Protein AF-X1I3Z6-F1 (afdb_monomer)

pLDDT: mean 86.46, std 12.8, range [43.66, 98.62]

Organism: NCBI:txid412755

Mean predicted aligned error: 9.14 Å

Structure (mmCIF, N/CA/C/O backbone):
data_AF-X1I3Z6-F1
#
_entry.id   AF-X1I3Z6-F1
#
loop_
_atom_site.group_PDB
_atom_site.id
_atom_site.type_symbol
_atom_site.label_atom_id
_atom_site.label_alt_id
_atom_site.label_comp_id
_atom_site.label_asym_id
_atom_site.label_entity_id
_atom_site.label_seq_id
_atom_site.pdbx_PDB_ins_code
_atom_site.Cartn_x
_atom_site.Cartn_y
_atom_site.Cartn_z
_atom_site.occupancy
_atom_site.B_iso_or_equiv
_atom_site.auth_seq_id
_atom_site.auth_comp_id
_atom_site.auth_asym_id
_atom_site.auth_atom_id
_atom_site.pdbx_PDB_model_num
ATOM 1 N N . MET A 1 1 ? -23.771 -27.844 51.822 1.00 45.09 1 MET A N 1
ATOM 2 C CA . MET A 1 1 ? -24.047 -27.614 50.391 1.00 45.09 1 MET A CA 1
ATOM 3 C C . MET A 1 1 ? -22.842 -26.853 49.859 1.00 45.09 1 MET A C 1
ATOM 5 O O . MET A 1 1 ? -22.737 -25.659 50.086 1.00 45.09 1 MET A O 1
ATOM 9 N N . ILE A 1 2 ? -21.840 -27.593 49.384 1.00 43.66 2 ILE A N 1
ATOM 10 C CA . ILE A 1 2 ? -20.535 -27.070 48.964 1.00 43.66 2 ILE A CA 1
ATOM 11 C C . ILE A 1 2 ? -20.674 -26.782 47.473 1.00 43.66 2 ILE A C 1
ATOM 13 O O . ILE A 1 2 ? -20.935 -27.703 46.706 1.00 43.66 2 ILE A O 1
ATOM 17 N N . THR A 1 3 ? -20.608 -25.512 47.087 1.00 51.00 3 THR A N 1
ATOM 18 C CA . THR A 1 3 ? -20.595 -25.116 45.680 1.00 51.00 3 THR A CA 1
ATOM 19 C C . THR A 1 3 ? -19.243 -25.476 45.088 1.00 51.00 3 THR A C 1
ATOM 21 O O . THR A 1 3 ? -18.208 -24.980 45.536 1.00 51.00 3 THR A O 1
ATOM 24 N N . ASP A 1 4 ? -19.314 -26.380 44.122 1.00 48.78 4 ASP A N 1
ATOM 25 C CA . ASP A 1 4 ? -18.257 -26.852 43.247 1.00 48.78 4 ASP A CA 1
ATOM 26 C C . ASP A 1 4 ? -17.497 -25.671 42.626 1.00 48.78 4 ASP A C 1
ATOM 28 O O . ASP A 1 4 ? -18.073 -24.808 41.960 1.00 48.78 4 ASP A O 1
ATOM 32 N N . ARG A 1 5 ? -16.202 -25.594 42.929 1.00 57.84 5 ARG A N 1
ATOM 33 C CA . ARG A 1 5 ? -15.270 -24.632 42.350 1.00 57.84 5 ARG A CA 1
ATOM 34 C C . ARG A 1 5 ? -14.769 -25.292 41.073 1.00 57.84 5 ARG A C 1
ATOM 36 O O . ARG A 1 5 ? -13.841 -26.089 41.138 1.00 57.84 5 ARG A O 1
ATOM 43 N N . GLN A 1 6 ? -15.417 -25.005 39.947 1.00 58.75 6 GLN A N 1
ATOM 44 C CA . GLN A 1 6 ? -14.894 -25.392 38.640 1.00 58.75 6 GLN A CA 1
ATOM 45 C C . GLN A 1 6 ? -13.542 -24.695 38.439 1.00 58.75 6 GLN A C 1
ATOM 47 O O . GLN A 1 6 ? -13.480 -23.508 38.122 1.00 58.75 6 GLN A O 1
ATOM 52 N N . ASP A 1 7 ? -12.467 -25.441 38.690 1.00 48.19 7 ASP A N 1
ATOM 53 C CA . ASP A 1 7 ? -11.139 -25.164 38.160 1.00 48.19 7 ASP A CA 1
ATOM 54 C C . ASP A 1 7 ? -11.224 -25.347 36.642 1.00 48.19 7 ASP A C 1
ATOM 56 O O . ASP A 1 7 ? -11.193 -26.463 36.117 1.00 48.19 7 ASP A O 1
ATOM 60 N N . ASP A 1 8 ? -11.398 -24.225 35.948 1.00 57.59 8 ASP A N 1
ATOM 61 C CA . ASP A 1 8 ? -11.311 -24.111 34.496 1.00 57.59 8 ASP A CA 1
ATOM 62 C C . ASP A 1 8 ? -9.859 -24.384 34.075 1.00 57.59 8 ASP A C 1
ATOM 64 O O . ASP A 1 8 ? -9.015 -23.491 33.959 1.00 57.59 8 ASP A O 1
ATOM 68 N N . THR A 1 9 ? -9.539 -25.670 33.951 1.00 58.12 9 THR A N 1
ATOM 69 C CA . THR A 1 9 ? -8.241 -26.153 33.489 1.00 58.12 9 THR A CA 1
ATOM 70 C C . THR A 1 9 ? -8.202 -25.948 31.978 1.00 58.12 9 THR A C 1
ATOM 72 O O . THR A 1 9 ? -8.521 -26.861 31.223 1.00 58.12 9 THR A O 1
ATOM 75 N N . ARG A 1 10 ? -7.855 -24.734 31.524 1.00 57.53 10 ARG A N 1
ATOM 76 C CA . ARG A 1 10 ? -7.538 -24.493 30.107 1.00 57.53 10 ARG A CA 1
ATOM 77 C C . ARG A 1 10 ? -6.460 -25.487 29.677 1.00 57.53 10 ARG A C 1
ATOM 79 O O . ARG A 1 10 ? -5.358 -25.473 30.231 1.00 57.53 10 ARG A O 1
ATOM 86 N N . GLU A 1 11 ? -6.773 -26.341 28.706 1.00 61.12 11 GLU A N 1
ATOM 87 C CA . GLU A 1 11 ? -5.791 -27.264 28.151 1.00 61.12 11 GLU A CA 1
ATOM 88 C C . GLU A 1 11 ? -4.669 -26.469 27.456 1.00 61.12 11 GLU A C 1
ATOM 90 O O . GLU A 1 11 ? -4.942 -25.584 26.637 1.00 61.12 11 GLU A O 1
ATOM 95 N N . PRO A 1 12 ? -3.391 -26.735 27.777 1.00 54.28 12 PRO A N 1
ATOM 96 C CA . PRO A 1 12 ? -2.269 -26.033 27.172 1.00 54.28 12 PRO A CA 1
ATOM 97 C C . PRO A 1 12 ? -2.116 -26.472 25.710 1.00 54.28 12 PRO A C 1
ATOM 99 O O . PRO A 1 12 ? -1.460 -27.468 25.416 1.00 54.28 12 PRO A O 1
ATOM 102 N N . GLY A 1 13 ? -2.731 -25.729 24.788 1.00 66.19 13 GLY A N 1
ATOM 103 C CA . GLY A 1 13 ? -2.599 -25.972 23.349 1.00 66.19 13 GLY A CA 1
ATOM 104 C C . GLY A 1 13 ? -3.769 -25.520 22.478 1.00 66.19 13 GLY A C 1
ATOM 105 O O . GLY A 1 13 ? -3.636 -25.569 21.256 1.00 66.19 13 GLY A O 1
ATOM 106 N N . GLU A 1 14 ? -4.889 -25.078 23.055 1.00 59.09 14 GLU A N 1
ATOM 107 C CA . GLU A 1 14 ? -5.991 -24.552 22.250 1.00 59.09 14 GLU A CA 1
ATOM 108 C C . GLU A 1 14 ? -5.586 -23.184 21.665 1.00 59.09 14 GLU A C 1
ATOM 110 O O . GLU A 1 14 ? -5.221 -22.282 22.428 1.00 59.09 14 GLU A O 1
ATOM 115 N N . PRO A 1 15 ? -5.552 -23.023 20.327 1.00 67.25 15 PRO A N 1
ATOM 116 C CA . PRO A 1 15 ? -5.203 -21.747 19.723 1.00 67.25 15 PRO A CA 1
ATOM 117 C C . PRO A 1 15 ? -6.199 -20.691 20.198 1.00 67.25 15 PRO A C 1
ATOM 119 O O . PRO A 1 15 ? -7.409 -20.884 20.084 1.00 67.25 15 PRO A O 1
ATOM 122 N N . ASP A 1 16 ? -5.670 -19.591 20.737 1.00 70.88 16 ASP A N 1
ATOM 123 C CA . ASP A 1 16 ? -6.476 -18.486 21.245 1.00 70.88 16 ASP A CA 1
ATOM 124 C C . ASP A 1 16 ? -7.430 -18.029 20.135 1.00 70.88 16 ASP A C 1
ATOM 126 O O . ASP A 1 16 ? -7.005 -17.749 19.005 1.00 70.88 16 ASP A O 1
ATOM 130 N N . ALA A 1 17 ? -8.733 -18.055 20.418 1.00 70.50 17 ALA A N 1
ATOM 131 C CA . ALA A 1 17 ? -9.736 -17.725 19.420 1.00 70.50 17 ALA A CA 1
ATOM 132 C C . ALA A 1 17 ? -9.474 -16.295 18.916 1.00 70.50 17 ALA A C 1
ATOM 134 O O . ALA A 1 17 ? -9.218 -15.403 19.730 1.00 70.50 17 ALA A O 1
ATOM 135 N N . PRO A 1 18 ? -9.519 -16.046 17.593 1.00 74.12 18 PRO A N 1
ATOM 136 C CA . PRO A 1 18 ? -9.231 -14.723 17.063 1.00 74.12 18 PRO A CA 1
ATOM 137 C C . PRO A 1 18 ? -10.169 -13.699 17.705 1.00 74.12 18 PRO A C 1
ATOM 139 O O . PRO A 1 18 ? -11.386 -13.901 17.743 1.00 74.12 18 PRO A O 1
ATOM 142 N N . ALA A 1 19 ? -9.587 -12.614 18.223 1.00 79.94 19 ALA A N 1
ATOM 143 C CA . ALA A 1 19 ? -10.342 -11.558 18.878 1.00 79.94 19 ALA A CA 1
ATOM 144 C C . ALA A 1 19 ? -11.462 -11.041 17.951 1.00 79.94 19 ALA A C 1
ATOM 146 O O . ALA A 1 19 ? -11.255 -10.918 16.738 1.00 79.94 19 ALA A O 1
ATOM 147 N N . PRO A 1 20 ? -12.656 -10.749 18.493 1.00 86.38 20 PRO A N 1
ATOM 148 C CA . PRO A 1 20 ? -13.769 -10.272 17.687 1.00 86.38 20 PRO A CA 1
ATOM 149 C C . PRO A 1 20 ? -13.438 -8.917 17.055 1.00 86.38 20 PRO A C 1
ATOM 151 O O . PRO A 1 20 ? -12.997 -7.998 17.742 1.00 86.38 20 PRO A O 1
ATOM 154 N N . ILE A 1 21 ? -13.698 -8.791 15.750 1.00 90.69 21 ILE A N 1
ATOM 155 C CA . ILE A 1 21 ? -13.543 -7.532 15.011 1.00 90.69 21 ILE A CA 1
ATOM 156 C C . ILE A 1 21 ? -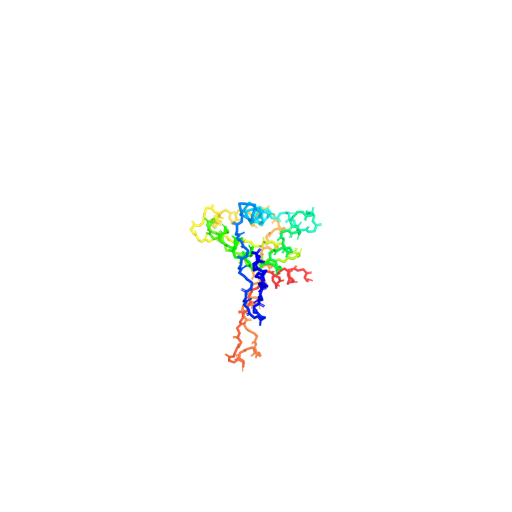14.579 -6.532 15.526 1.00 90.69 21 ILE A C 1
ATOM 158 O O . ILE A 1 21 ? -15.781 -6.817 15.513 1.00 90.69 21 ILE A O 1
ATOM 162 N N . VAL A 1 22 ? -14.128 -5.348 15.939 1.00 93.81 22 VAL A N 1
ATOM 163 C CA . VAL A 1 22 ? -15.007 -4.259 16.378 1.00 93.81 22 VAL A CA 1
ATOM 164 C C . VAL A 1 22 ? -15.099 -3.157 15.316 1.00 93.81 22 VAL A C 1
ATOM 166 O O . VAL A 1 22 ? -14.201 -3.012 14.487 1.00 93.81 22 VAL A O 1
ATOM 169 N N . PRO A 1 23 ? -16.152 -2.316 15.325 1.00 95.62 23 PRO A N 1
ATOM 170 C CA . PRO A 1 23 ? -16.288 -1.225 14.353 1.00 95.62 23 PRO A CA 1
ATOM 171 C C . PRO A 1 23 ? -15.089 -0.265 14.302 1.00 95.62 23 PRO A C 1
ATOM 173 O O . PRO A 1 23 ? -14.803 0.301 13.249 1.00 95.62 23 PRO A O 1
ATOM 176 N N . GLY A 1 24 ? -14.373 -0.103 15.421 1.00 96.75 24 GLY A N 1
ATOM 177 C CA . GLY A 1 24 ? -13.142 0.689 15.483 1.00 96.75 24 GLY A CA 1
ATOM 178 C C . GLY A 1 24 ? -12.037 0.151 14.571 1.00 96.75 24 GLY A C 1
ATOM 179 O O . GLY A 1 24 ? -11.384 0.935 13.892 1.00 96.75 24 GLY A O 1
ATOM 180 N N . ASP A 1 25 ? -11.900 -1.173 14.457 1.00 96.75 25 ASP A N 1
ATOM 181 C CA . ASP A 1 25 ? -10.889 -1.792 13.592 1.00 96.75 25 ASP A CA 1
ATOM 182 C C . ASP A 1 25 ? -11.151 -1.476 12.121 1.00 96.75 25 ASP A C 1
ATOM 184 O O . ASP A 1 25 ? -10.227 -1.195 11.363 1.00 96.75 25 ASP A O 1
ATOM 188 N N . VAL A 1 26 ? -12.427 -1.467 11.724 1.00 97.62 26 VAL A N 1
ATOM 189 C CA . VAL A 1 26 ? -12.839 -1.122 10.358 1.00 97.62 26 VAL A CA 1
ATOM 190 C C . VAL A 1 26 ? -12.548 0.349 10.067 1.00 97.62 26 VAL A C 1
ATOM 192 O O . VAL A 1 26 ? -12.054 0.678 8.990 1.00 97.62 26 VAL A O 1
ATOM 195 N N . ALA A 1 27 ? -12.829 1.238 11.024 1.00 98.38 27 ALA A N 1
ATOM 196 C CA . ALA A 1 27 ? -12.555 2.663 10.879 1.00 98.38 27 ALA A CA 1
ATOM 197 C C . ALA A 1 27 ? -11.049 2.945 10.749 1.00 98.38 27 ALA A C 1
ATOM 199 O O . ALA A 1 27 ? -10.646 3.734 9.893 1.00 98.38 27 ALA A O 1
ATOM 200 N N . ASP A 1 28 ? -10.223 2.275 11.549 1.00 98.62 28 ASP A N 1
ATOM 201 C CA . ASP A 1 28 ? -8.767 2.401 11.504 1.00 98.62 28 ASP A CA 1
ATOM 202 C C . ASP A 1 28 ? -8.181 1.812 10.212 1.00 98.62 28 ASP A C 1
ATOM 204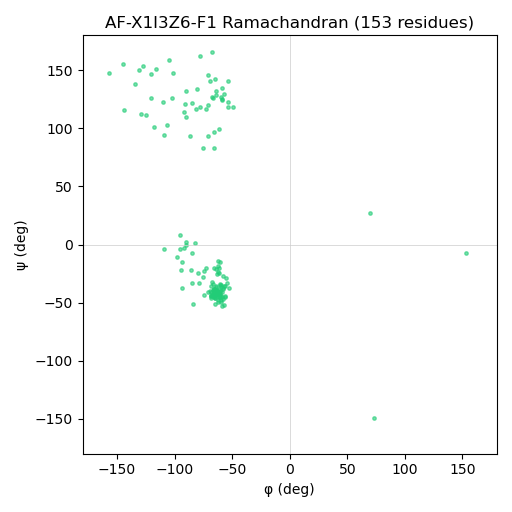 O O . ASP A 1 28 ? -7.319 2.429 9.584 1.00 98.62 28 ASP A O 1
ATOM 208 N N . ALA A 1 29 ? -8.693 0.667 9.752 1.00 98.50 29 ALA A N 1
ATOM 209 C CA . ALA A 1 29 ? -8.315 0.068 8.474 1.00 98.50 29 ALA A CA 1
ATOM 210 C C . ALA A 1 29 ? -8.649 0.999 7.293 1.00 98.50 29 ALA A C 1
ATOM 212 O O . ALA A 1 29 ? -7.807 1.250 6.430 1.00 98.50 29 ALA A O 1
ATOM 213 N N . ALA A 1 30 ? -9.849 1.586 7.285 1.00 98.38 30 ALA A N 1
ATOM 214 C CA . ALA A 1 30 ? -10.238 2.573 6.281 1.00 98.38 30 ALA A CA 1
ATOM 215 C C . ALA A 1 30 ? -9.387 3.848 6.347 1.00 98.38 30 ALA A C 1
ATOM 217 O O . ALA A 1 30 ? -9.049 4.415 5.306 1.00 98.38 30 ALA A O 1
ATOM 218 N N . ARG A 1 31 ? -8.997 4.289 7.550 1.00 98.50 31 ARG A N 1
ATOM 219 C CA . ARG A 1 31 ? -8.110 5.445 7.722 1.00 9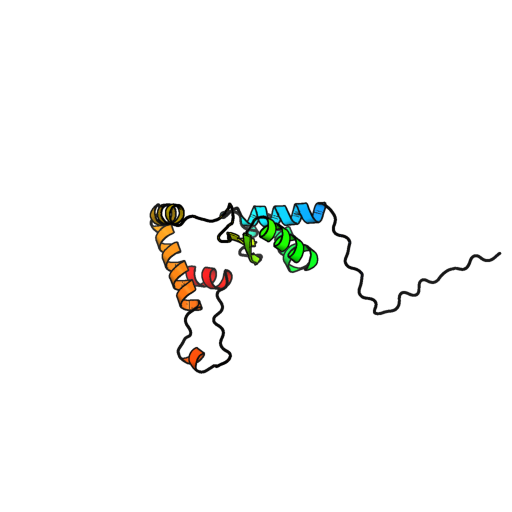8.50 31 ARG A CA 1
ATOM 220 C C . ARG A 1 31 ? -6.714 5.172 7.170 1.00 98.50 31 ARG A C 1
ATOM 222 O O . ARG A 1 31 ? -6.176 6.029 6.475 1.00 98.50 31 ARG A O 1
ATOM 229 N N . LEU A 1 32 ? -6.172 3.974 7.394 1.00 98.62 32 LEU A N 1
ATOM 230 C CA . LEU A 1 32 ? -4.895 3.552 6.816 1.00 98.62 32 LEU A CA 1
ATOM 231 C C . LEU A 1 32 ? -4.923 3.611 5.279 1.00 98.62 32 LEU A C 1
ATOM 233 O O . LEU A 1 32 ? -4.035 4.210 4.671 1.00 98.62 32 LEU A O 1
ATOM 237 N N . VAL A 1 33 ? -5.976 3.076 4.652 1.00 98.19 33 VAL A N 1
ATOM 238 C CA . VAL A 1 33 ? -6.170 3.174 3.193 1.00 98.19 33 VAL A CA 1
ATOM 239 C C . VAL A 1 33 ? -6.296 4.636 2.749 1.00 98.19 33 VAL A C 1
ATOM 241 O O . VAL A 1 33 ? -5.689 5.047 1.759 1.00 98.19 33 VAL A O 1
ATOM 244 N N . GLY A 1 34 ? -7.024 5.456 3.511 1.00 97.62 34 GLY A N 1
ATOM 245 C CA . GLY A 1 34 ? -7.147 6.894 3.273 1.00 97.62 34 GLY A CA 1
ATOM 246 C C . GLY A 1 34 ? -5.814 7.649 3.327 1.00 97.62 34 GLY A C 1
ATOM 247 O O . GLY A 1 34 ? -5.617 8.586 2.552 1.00 97.62 34 GLY A O 1
ATOM 248 N N . PHE A 1 35 ? -4.879 7.242 4.190 1.00 98.12 35 PHE A N 1
ATOM 249 C CA . PHE A 1 35 ? -3.515 7.773 4.192 1.00 98.12 35 PHE A CA 1
ATOM 250 C C . PHE A 1 35 ? -2.724 7.334 2.954 1.00 98.12 35 PHE A C 1
ATOM 252 O O . PHE A 1 35 ? -2.041 8.162 2.352 1.00 98.12 35 PHE A O 1
ATOM 259 N N . GLY A 1 36 ? -2.867 6.078 2.515 1.00 95.69 36 GLY A N 1
ATOM 260 C CA . GLY A 1 36 ? -2.225 5.571 1.292 1.00 95.69 36 GLY A CA 1
ATOM 261 C C . GLY A 1 36 ? -2.658 6.294 0.008 1.00 95.69 36 GLY A C 1
ATOM 262 O O . GLY A 1 36 ? -1.899 6.377 -0.956 1.00 95.69 36 GLY A O 1
ATOM 263 N N . LEU A 1 37 ? -3.849 6.898 0.007 1.00 94.94 37 LEU A N 1
ATOM 264 C CA . LEU A 1 37 ? -4.365 7.714 -1.099 1.00 94.94 37 LEU A CA 1
ATOM 265 C C . LEU A 1 37 ? -3.853 9.166 -1.103 1.00 94.94 37 LEU A C 1
ATOM 267 O O . LEU A 1 37 ? -4.239 9.942 -1.979 1.00 94.94 37 LEU A O 1
ATOM 271 N N . GLN A 1 38 ? -2.997 9.558 -0.153 1.00 93.56 38 GLN A N 1
ATOM 272 C CA . GLN A 1 38 ? -2.432 10.906 -0.044 1.00 93.56 38 GLN A CA 1
ATOM 273 C C . GLN A 1 38 ? -0.936 10.901 -0.407 1.00 93.56 38 GLN A C 1
ATOM 275 O O . GLN A 1 38 ? -0.094 10.730 0.473 1.00 93.56 38 GLN A O 1
ATOM 280 N N . PRO A 1 39 ? -0.545 11.187 -1.668 1.00 83.25 39 PRO A N 1
ATOM 281 C CA . PRO A 1 39 ? 0.820 10.940 -2.156 1.00 83.25 39 PRO A CA 1
ATOM 282 C C . PRO A 1 39 ? 1.938 11.701 -1.428 1.00 83.25 39 PRO A C 1
ATOM 284 O O . PRO A 1 39 ? 3.107 11.350 -1.538 1.00 83.25 39 PRO A O 1
ATOM 287 N N . LYS A 1 40 ? 1.601 12.796 -0.737 1.00 89.25 40 LYS A N 1
ATOM 288 C CA . LYS A 1 40 ? 2.563 13.662 -0.033 1.00 89.25 40 LYS A CA 1
ATOM 289 C C . LYS A 1 40 ? 2.664 13.360 1.463 1.00 89.25 40 LYS A C 1
ATOM 291 O O . LYS A 1 40 ? 3.542 13.920 2.128 1.00 89.25 40 LYS A O 1
ATOM 296 N N . LEU A 1 41 ? 1.760 12.538 1.990 1.00 94.38 41 LEU A N 1
ATOM 297 C CA . LEU A 1 41 ? 1.743 12.153 3.390 1.00 94.38 41 LEU A CA 1
ATOM 298 C C . LEU A 1 41 ? 2.580 10.887 3.566 1.00 94.38 41 LEU A C 1
ATOM 300 O O . LEU A 1 41 ? 2.439 9.927 2.818 1.00 94.38 41 LEU A O 1
ATOM 304 N N . VAL A 1 42 ? 3.465 10.897 4.557 1.00 93.81 42 VAL A N 1
ATOM 305 C CA . VAL A 1 42 ? 4.340 9.763 4.872 1.00 93.81 42 VAL A CA 1
ATOM 306 C C . VAL A 1 42 ? 4.275 9.469 6.368 1.00 93.81 42 VAL A C 1
ATOM 308 O O . VAL A 1 42 ? 4.116 10.420 7.141 1.00 93.81 42 VAL A O 1
ATOM 311 N N . PRO A 1 43 ? 4.468 8.209 6.803 1.00 96.81 43 PRO A N 1
ATOM 312 C CA . PRO A 1 43 ? 4.379 7.846 8.220 1.00 96.81 43 PRO A CA 1
ATOM 313 C C . PRO A 1 43 ? 5.319 8.661 9.116 1.00 96.81 43 PRO A C 1
ATOM 315 O O . PRO A 1 43 ? 4.957 9.059 10.213 1.00 96.81 43 PRO A O 1
ATOM 318 N N . ALA A 1 44 ? 6.513 9.010 8.629 1.00 96.19 44 ALA A N 1
ATOM 319 C CA . ALA A 1 44 ? 7.475 9.814 9.388 1.00 96.19 44 ALA A CA 1
ATOM 320 C C . ALA A 1 44 ? 6.980 11.231 9.757 1.00 96.19 44 ALA A C 1
ATOM 322 O O . ALA A 1 44 ? 7.616 11.907 10.562 1.00 96.19 44 ALA A O 1
ATOM 323 N N . ARG A 1 45 ? 5.891 11.708 9.141 1.00 96.06 45 ARG A N 1
ATOM 324 C CA . ARG A 1 45 ? 5.307 13.038 9.375 1.00 96.06 45 ARG A CA 1
ATOM 325 C C . ARG A 1 45 ? 3.972 12.993 10.115 1.00 96.06 45 ARG A C 1
ATOM 327 O O . ARG A 1 45 ? 3.444 14.058 10.419 1.00 96.06 45 ARG A O 1
ATOM 334 N N . ASP A 1 46 ? 3.441 11.805 10.391 1.00 97.94 46 ASP A N 1
ATOM 335 C CA . ASP A 1 46 ? 2.131 11.627 11.008 1.00 97.94 46 ASP A CA 1
ATOM 336 C C . ASP A 1 46 ? 2.149 10.428 11.963 1.00 97.94 46 ASP A C 1
ATOM 338 O O . ASP A 1 46 ? 2.369 9.284 11.561 1.00 97.94 46 ASP A O 1
ATOM 342 N N . VAL A 1 47 ? 1.949 10.711 13.250 1.00 98.19 47 VAL A N 1
ATOM 343 C CA . VAL A 1 47 ? 2.045 9.708 14.318 1.00 98.19 47 VAL A CA 1
ATOM 344 C C . VAL A 1 47 ? 0.939 8.661 14.195 1.00 98.19 47 VAL A C 1
ATOM 346 O O . VAL A 1 47 ? 1.207 7.480 14.395 1.00 98.19 47 VAL A O 1
ATOM 349 N N . GLU A 1 48 ? -0.282 9.064 13.834 1.00 98.31 48 GLU A N 1
ATOM 350 C CA . GLU A 1 48 ? -1.399 8.130 13.677 1.00 98.31 48 GLU A CA 1
ATOM 351 C C . GLU A 1 48 ? -1.142 7.192 12.496 1.00 98.31 48 GLU A C 1
ATOM 353 O O . GLU A 1 48 ? -1.298 5.977 12.614 1.00 98.31 48 GLU A O 1
ATOM 358 N N . TYR A 1 49 ? -0.657 7.727 11.375 1.00 98.50 49 TYR A N 1
ATOM 359 C CA . TYR A 1 49 ? -0.286 6.908 10.228 1.00 98.50 49 TYR A CA 1
ATOM 360 C C . TYR A 1 49 ? 0.833 5.913 10.575 1.00 98.50 49 TYR A C 1
ATOM 362 O O . TYR A 1 49 ? 0.735 4.729 10.242 1.00 98.50 49 TYR A O 1
ATOM 370 N N . ALA A 1 50 ? 1.879 6.353 11.281 1.00 98.50 50 ALA A N 1
ATOM 371 C CA . ALA A 1 50 ? 2.958 5.469 11.724 1.00 98.50 50 ALA A CA 1
ATOM 372 C C . ALA A 1 50 ? 2.456 4.327 12.623 1.00 98.50 50 ALA A C 1
ATOM 374 O O . ALA A 1 50 ? 2.872 3.178 12.450 1.00 98.50 50 ALA A O 1
ATOM 375 N N . GLU A 1 51 ? 1.531 4.624 13.535 1.00 98.56 51 GLU A N 1
ATOM 376 C CA . GLU A 1 51 ? 0.910 3.636 14.416 1.00 98.56 51 GLU A CA 1
ATOM 377 C C . GLU A 1 51 ? 0.070 2.613 13.642 1.00 98.56 51 GLU A C 1
ATOM 379 O O . GLU A 1 51 ? 0.220 1.408 13.857 1.00 98.56 51 GLU A O 1
ATOM 384 N N . LEU A 1 52 ? -0.742 3.056 12.678 1.00 98.62 52 LEU A N 1
ATOM 385 C CA . LEU A 1 52 ? -1.538 2.155 11.840 1.00 98.62 52 LEU A CA 1
ATOM 386 C C . LEU A 1 52 ? -0.669 1.267 10.940 1.00 98.62 52 LEU A C 1
ATOM 388 O O . LEU A 1 52 ? -0.964 0.084 10.776 1.00 98.62 52 LEU A O 1
ATOM 392 N N . VAL A 1 53 ? 0.432 1.797 10.395 1.00 98.44 53 VAL A N 1
ATOM 393 C CA . VAL A 1 53 ? 1.407 1.008 9.620 1.00 98.44 53 VAL A CA 1
ATOM 394 C C . VAL A 1 53 ? 2.084 -0.045 10.493 1.00 98.44 53 VAL A C 1
ATOM 396 O O . VAL A 1 53 ? 2.267 -1.182 10.054 1.00 98.44 53 VAL A O 1
ATOM 399 N N . ARG A 1 54 ? 2.453 0.304 11.731 1.00 98.38 54 ARG A N 1
ATOM 400 C CA . ARG A 1 54 ? 3.006 -0.662 12.687 1.00 98.38 54 ARG A CA 1
ATOM 401 C C . ARG A 1 54 ? 1.978 -1.745 13.009 1.00 98.38 54 ARG A C 1
ATOM 403 O O . ARG A 1 54 ? 2.283 -2.923 12.860 1.00 98.38 54 ARG A O 1
ATOM 410 N N . ARG A 1 55 ? 0.744 -1.356 13.345 1.00 97.94 55 ARG A N 1
ATOM 411 C CA . ARG A 1 55 ? -0.351 -2.292 13.631 1.00 97.94 55 ARG A CA 1
ATOM 412 C C . ARG A 1 55 ? -0.602 -3.247 12.465 1.00 97.94 55 ARG A C 1
ATOM 414 O O . ARG A 1 55 ? -0.688 -4.442 12.685 1.00 97.94 55 ARG A O 1
ATOM 421 N N . HIS A 1 56 ? -0.642 -2.752 11.229 1.00 98.19 56 HIS A N 1
ATOM 422 C CA . HIS A 1 56 ? -0.779 -3.594 10.035 1.00 98.19 56 HIS A CA 1
ATOM 423 C C . HIS A 1 56 ? 0.318 -4.653 9.913 1.00 98.19 56 HIS A C 1
ATOM 425 O O . HIS A 1 56 ? 0.075 -5.751 9.425 1.00 98.19 56 HIS A O 1
ATOM 431 N N . ARG A 1 57 ? 1.546 -4.338 10.315 1.00 97.12 57 ARG A N 1
ATOM 432 C CA . ARG A 1 57 ? 2.656 -5.292 10.236 1.00 97.12 57 ARG A CA 1
ATOM 433 C C . ARG A 1 57 ? 2.632 -6.320 11.363 1.00 97.12 57 ARG A C 1
ATOM 435 O O . ARG A 1 57 ? 3.042 -7.454 11.134 1.00 97.12 57 ARG A O 1
ATOM 442 N N . ASP A 1 58 ? 2.163 -5.918 12.538 1.00 97.44 58 ASP A N 1
ATOM 443 C CA . ASP A 1 58 ? 2.228 -6.729 13.753 1.00 97.44 58 ASP A CA 1
ATOM 444 C C . ASP A 1 58 ? 0.941 -7.549 13.992 1.00 97.44 58 ASP A C 1
ATOM 446 O O . ASP A 1 58 ? 0.984 -8.574 14.669 1.00 97.44 58 ASP A O 1
ATOM 450 N N . ASP A 1 59 ? -0.193 -7.137 13.413 1.00 96.69 59 ASP A N 1
ATOM 451 C CA . ASP A 1 59 ? -1.509 -7.777 13.537 1.00 96.69 59 ASP A CA 1
ATOM 452 C C . ASP A 1 59 ? -2.024 -8.268 12.163 1.00 96.69 59 ASP A C 1
ATOM 454 O O . ASP A 1 59 ? -2.577 -7.490 11.375 1.00 96.69 59 ASP A O 1
ATOM 458 N N . PRO A 1 60 ? -1.906 -9.581 11.866 1.00 95.06 60 PRO A N 1
ATOM 459 C CA . PRO A 1 60 ? -2.386 -10.156 10.612 1.00 95.06 60 PRO A CA 1
ATOM 460 C C . PRO A 1 60 ? -3.902 -10.051 10.398 1.00 95.06 60 PRO A C 1
ATOM 462 O O . PRO A 1 60 ? -4.354 -10.120 9.254 1.00 95.06 60 PRO A O 1
ATOM 465 N N . ALA A 1 61 ? -4.709 -9.949 11.459 1.00 95.38 61 ALA A N 1
ATOM 466 C CA . ALA A 1 61 ? -6.156 -9.791 11.321 1.00 95.38 61 ALA A CA 1
ATOM 467 C C . ALA A 1 61 ? -6.499 -8.371 10.862 1.00 95.38 61 ALA A C 1
ATOM 469 O O . ALA A 1 61 ? -7.285 -8.208 9.926 1.00 95.38 61 ALA A O 1
ATOM 470 N N . PHE A 1 62 ? -5.847 -7.364 11.447 1.00 97.38 62 PHE A N 1
ATOM 471 C CA . PHE A 1 62 ? -5.956 -5.979 10.996 1.00 97.38 62 PHE A CA 1
ATOM 472 C C . PHE A 1 62 ? -5.420 -5.792 9.567 1.00 97.38 62 PHE A C 1
ATOM 474 O O . PHE A 1 62 ? -6.057 -5.106 8.771 1.00 97.38 62 PHE A O 1
ATOM 481 N N . ALA A 1 63 ? -4.317 -6.459 9.202 1.00 97.75 63 ALA A N 1
ATOM 482 C CA . ALA A 1 63 ? -3.798 -6.451 7.830 1.00 97.75 63 ALA A CA 1
ATOM 483 C C . ALA A 1 63 ? -4.840 -6.944 6.814 1.00 97.75 63 ALA A C 1
ATOM 485 O O . ALA A 1 63 ? -5.185 -6.234 5.873 1.00 97.75 63 ALA A O 1
ATOM 486 N N . ARG A 1 64 ? -5.436 -8.120 7.066 1.00 97.06 64 ARG A N 1
ATOM 487 C CA . ARG A 1 64 ? -6.501 -8.668 6.209 1.00 97.06 64 ARG A CA 1
ATOM 488 C C . ARG A 1 64 ? -7.714 -7.744 6.116 1.00 97.06 64 ARG A C 1
ATOM 490 O O . ARG A 1 64 ? -8.358 -7.692 5.072 1.00 97.06 64 ARG A O 1
ATOM 497 N N . LEU A 1 65 ? -8.043 -7.035 7.195 1.00 97.88 65 LEU A N 1
ATOM 498 C CA . LEU A 1 65 ? -9.137 -6.070 7.197 1.00 97.88 65 LEU A CA 1
ATOM 499 C C . LEU A 1 65 ? -8.816 -4.846 6.326 1.00 97.88 65 LEU A C 1
ATOM 501 O O . LEU A 1 65 ? -9.662 -4.430 5.539 1.00 97.88 65 LEU A O 1
ATOM 505 N N . ALA A 1 66 ? -7.601 -4.301 6.420 1.00 98.31 66 ALA A N 1
ATOM 506 C CA . ALA A 1 66 ? -7.146 -3.201 5.571 1.00 98.31 66 ALA A CA 1
ATOM 507 C C . ALA A 1 66 ? -7.102 -3.599 4.088 1.00 98.31 66 ALA A C 1
ATOM 509 O O . ALA A 1 66 ? -7.605 -2.853 3.247 1.00 98.31 66 ALA A O 1
ATOM 510 N N . ASP A 1 67 ? -6.608 -4.801 3.782 1.00 98.00 67 ASP A N 1
ATOM 511 C CA . ASP A 1 67 ? -6.626 -5.365 2.429 1.00 98.00 67 ASP A CA 1
ATOM 512 C C . ASP A 1 67 ? -8.059 -5.507 1.899 1.00 98.00 67 ASP A C 1
ATOM 514 O O . ASP A 1 67 ? -8.338 -5.144 0.757 1.00 98.00 67 ASP A O 1
ATOM 518 N N . ALA A 1 68 ? -8.996 -5.976 2.730 1.00 97.88 68 ALA A N 1
ATOM 519 C CA . ALA A 1 68 ? -10.402 -6.092 2.351 1.00 97.88 68 ALA A CA 1
ATOM 520 C C . ALA A 1 68 ? -11.051 -4.724 2.081 1.00 97.88 68 ALA A C 1
ATOM 522 O O . ALA A 1 68 ? -11.820 -4.586 1.128 1.00 97.88 68 ALA A O 1
ATOM 523 N N . VAL A 1 69 ? -10.729 -3.700 2.880 1.00 97.81 69 VAL A N 1
ATOM 524 C CA . VAL A 1 69 ? -11.205 -2.327 2.648 1.00 97.81 69 VAL A CA 1
ATOM 525 C C . VAL A 1 69 ? -10.625 -1.760 1.351 1.00 97.81 69 VAL A C 1
ATOM 527 O O . VAL A 1 69 ? -11.373 -1.209 0.544 1.00 97.81 69 VAL A O 1
ATOM 530 N N . ALA A 1 70 ? -9.322 -1.931 1.109 1.00 97.50 70 ALA A N 1
ATOM 531 C CA . ALA A 1 70 ? -8.679 -1.519 -0.137 1.00 97.50 70 ALA A CA 1
ATOM 532 C C . ALA A 1 70 ? -9.312 -2.223 -1.350 1.00 97.50 70 ALA A C 1
ATOM 534 O O . ALA A 1 70 ? -9.725 -1.558 -2.302 1.00 97.50 70 ALA A O 1
ATOM 535 N N . ALA A 1 71 ? -9.490 -3.543 -1.280 1.00 96.50 71 ALA A N 1
ATOM 536 C CA . ALA A 1 71 ? -10.129 -4.329 -2.330 1.00 96.50 71 ALA A CA 1
ATOM 537 C C . ALA A 1 71 ? -11.576 -3.877 -2.595 1.00 96.50 71 ALA A C 1
ATOM 539 O O . ALA A 1 71 ? -11.974 -3.749 -3.752 1.00 96.50 71 ALA A O 1
ATOM 540 N N . GLY A 1 72 ? -12.346 -3.555 -1.549 1.00 95.12 72 GLY A N 1
ATOM 541 C CA . GLY A 1 72 ? -13.703 -3.008 -1.677 1.00 95.12 72 GLY A CA 1
ATOM 542 C C . GLY A 1 72 ? -13.764 -1.654 -2.397 1.00 95.12 72 GLY A C 1
ATOM 543 O O . GLY A 1 72 ? -14.782 -1.320 -2.999 1.00 95.12 72 GLY A O 1
ATOM 544 N N . LEU A 1 73 ? -12.664 -0.897 -2.388 1.00 94.25 73 LEU A N 1
ATOM 545 C CA . LEU A 1 73 ? -12.489 0.353 -3.135 1.00 94.25 73 LEU A CA 1
ATOM 546 C C . LEU A 1 73 ? -11.893 0.140 -4.542 1.00 94.25 73 LEU A C 1
ATOM 548 O O . LEU A 1 73 ? -11.643 1.105 -5.270 1.00 94.25 73 LEU A O 1
ATOM 552 N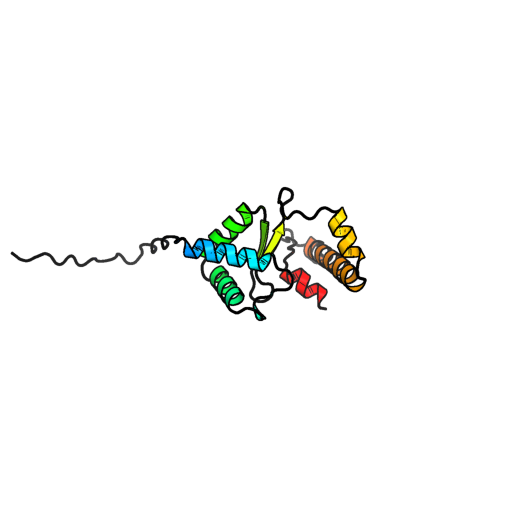 N . GLY A 1 74 ? -11.647 -1.110 -4.941 1.00 95.31 74 GLY A N 1
ATOM 553 C CA . GLY A 1 74 ? -10.957 -1.449 -6.185 1.00 95.31 74 GLY A CA 1
ATOM 554 C C . GLY A 1 74 ? -9.469 -1.089 -6.159 1.00 95.31 74 GLY A C 1
ATOM 555 O O . GLY A 1 74 ? -8.898 -0.773 -7.201 1.00 95.31 74 GLY A O 1
ATOM 556 N N . LEU A 1 75 ? -8.849 -1.065 -4.981 1.00 96.19 75 LEU A N 1
ATOM 557 C CA . LEU A 1 75 ? -7.425 -0.803 -4.803 1.00 96.19 75 LEU A CA 1
ATOM 558 C C . LEU A 1 75 ? -6.667 -2.114 -4.567 1.00 96.19 75 LEU A C 1
ATOM 560 O O . LEU A 1 75 ? -7.170 -3.043 -3.940 1.00 96.19 75 LEU A O 1
ATOM 564 N N . VAL A 1 76 ? -5.428 -2.154 -5.041 1.00 95.19 76 VAL A N 1
ATOM 565 C CA . VAL A 1 76 ? -4.456 -3.219 -4.802 1.00 95.19 76 VAL A CA 1
ATOM 566 C C . VAL A 1 76 ? -3.371 -2.662 -3.890 1.00 95.19 76 VAL A C 1
ATOM 568 O O . VAL A 1 76 ? -2.734 -1.662 -4.227 1.00 95.19 76 VAL A O 1
ATOM 571 N N . VAL A 1 77 ? -3.153 -3.299 -2.742 1.00 96.00 77 VAL A N 1
ATOM 572 C CA . VAL A 1 77 ? -2.053 -2.952 -1.834 1.00 96.00 77 VAL A CA 1
ATOM 573 C C . VAL A 1 77 ? -0.759 -3.534 -2.399 1.00 96.00 77 VAL A C 1
ATOM 575 O O . VAL A 1 77 ? -0.636 -4.743 -2.574 1.00 96.00 77 VAL A O 1
ATOM 578 N N . LEU A 1 78 ? 0.199 -2.667 -2.725 1.00 94.94 78 LEU A N 1
ATOM 579 C CA . LEU A 1 78 ? 1.485 -3.052 -3.314 1.00 94.94 78 LEU A CA 1
ATOM 580 C C . LEU A 1 78 ? 2.576 -3.237 -2.256 1.00 94.94 78 LEU A C 1
ATOM 582 O O . LEU A 1 78 ? 3.433 -4.107 -2.385 1.00 94.94 78 LEU A O 1
ATOM 586 N N . GLU A 1 79 ? 2.572 -2.392 -1.227 1.00 94.81 79 GLU A N 1
ATOM 587 C CA . GLU A 1 79 ?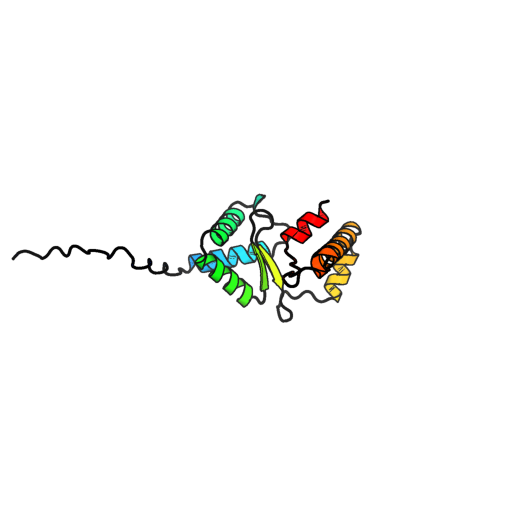 3.514 -2.454 -0.111 1.00 94.81 79 GLU A CA 1
ATOM 588 C C . GLU A 1 79 ? 2.913 -1.768 1.119 1.00 94.81 79 GLU A C 1
ATOM 590 O O . GLU A 1 79 ? 2.199 -0.773 0.994 1.00 94.81 79 GLU A O 1
ATOM 595 N N . VAL A 1 80 ? 3.261 -2.259 2.312 1.00 96.94 80 VAL A N 1
ATOM 596 C CA . VAL A 1 80 ? 3.059 -1.537 3.573 1.00 96.94 80 VAL A CA 1
ATOM 597 C C . VAL A 1 80 ? 4.369 -1.529 4.360 1.00 96.94 80 VAL A C 1
ATOM 599 O O . VAL A 1 80 ? 4.836 -2.570 4.829 1.00 96.94 80 VAL A O 1
ATOM 602 N N . SER A 1 81 ? 4.993 -0.361 4.515 1.00 95.44 81 SER A N 1
ATOM 603 C CA . SER A 1 81 ? 6.266 -0.232 5.233 1.00 95.44 81 SER A CA 1
ATOM 604 C C . SER A 1 81 ? 6.377 1.077 6.023 1.00 95.44 81 SER A C 1
ATOM 606 O O . SER A 1 81 ? 5.752 2.067 5.662 1.00 95.44 81 SER A O 1
ATOM 608 N N . PRO A 1 82 ? 7.201 1.145 7.089 1.00 94.94 82 PRO A N 1
ATOM 609 C CA . PRO A 1 82 ? 7.422 2.388 7.836 1.00 94.94 82 PRO A CA 1
ATOM 610 C C . PRO A 1 82 ? 7.964 3.531 6.972 1.00 94.94 82 PRO A C 1
ATOM 612 O O . PRO A 1 82 ? 7.760 4.701 7.284 1.00 94.94 82 PRO A O 1
ATOM 615 N N . ARG A 1 83 ? 8.674 3.192 5.889 1.00 91.19 83 ARG A N 1
ATOM 616 C CA . ARG A 1 83 ? 9.290 4.158 4.979 1.00 91.19 83 ARG A CA 1
ATOM 617 C C . ARG A 1 83 ? 8.305 4.660 3.927 1.00 91.19 83 ARG A C 1
ATOM 619 O O . ARG A 1 83 ? 8.200 5.869 3.748 1.00 91.19 83 ARG A O 1
ATOM 626 N N . ALA A 1 84 ? 7.625 3.748 3.231 1.00 91.06 84 ALA A N 1
ATOM 627 C CA . ALA A 1 84 ? 6.706 4.094 2.147 1.00 91.06 84 ALA A CA 1
ATOM 628 C C . ALA A 1 84 ? 5.290 4.428 2.646 1.00 91.06 84 ALA A C 1
ATOM 630 O O . ALA A 1 84 ? 4.540 5.111 1.957 1.00 91.06 84 ALA A O 1
ATOM 631 N N . GLY A 1 85 ? 4.922 3.965 3.841 1.00 96.06 85 GLY A N 1
ATOM 632 C CA . GLY A 1 85 ? 3.529 3.881 4.262 1.00 96.06 85 GLY A CA 1
ATOM 633 C C . GLY A 1 85 ? 2.810 2.739 3.551 1.00 96.06 85 GLY A C 1
ATOM 634 O O . GLY A 1 85 ? 3.427 1.727 3.223 1.00 96.06 85 GLY A O 1
ATOM 635 N N . MET A 1 86 ? 1.509 2.901 3.326 1.00 97.44 86 MET A N 1
ATOM 636 C CA . MET A 1 86 ? 0.698 2.024 2.490 1.00 97.44 86 MET A CA 1
ATOM 637 C C . MET A 1 86 ? 0.714 2.535 1.046 1.00 97.44 86 MET A C 1
ATOM 639 O O . MET A 1 86 ? 0.127 3.568 0.730 1.00 97.44 86 MET A O 1
ATOM 643 N N . ALA A 1 87 ? 1.382 1.797 0.165 1.00 95.38 87 ALA A N 1
ATOM 644 C CA . ALA A 1 87 ? 1.376 2.046 -1.267 1.00 95.38 87 ALA A CA 1
ATOM 645 C C . ALA A 1 87 ? 0.235 1.257 -1.917 1.00 95.38 87 ALA A C 1
ATOM 647 O O . ALA A 1 87 ? 0.202 0.027 -1.842 1.00 95.38 87 ALA A O 1
ATOM 648 N N . VAL A 1 88 ? -0.681 1.964 -2.578 1.00 95.44 88 VAL A N 1
ATOM 649 C CA . VAL A 1 88 ? -1.820 1.372 -3.290 1.00 95.44 88 VAL A CA 1
ATOM 650 C C . VAL A 1 88 ? -1.796 1.729 -4.770 1.00 95.44 88 VAL A C 1
ATOM 652 O O . VAL A 1 88 ? -1.389 2.824 -5.158 1.00 95.44 88 VAL A O 1
ATOM 655 N N . ALA A 1 89 ? -2.275 0.805 -5.593 1.00 92.69 89 ALA A N 1
ATOM 656 C CA . ALA A 1 89 ? -2.601 1.040 -6.990 1.00 92.69 89 ALA A CA 1
ATOM 657 C C . ALA A 1 89 ? -4.099 0.853 -7.217 1.00 92.69 89 ALA A C 1
ATOM 659 O O . ALA A 1 89 ? -4.752 0.069 -6.536 1.00 92.69 89 ALA A O 1
ATOM 660 N N . ALA A 1 90 ? -4.646 1.566 -8.192 1.00 93.06 90 ALA A N 1
ATOM 661 C CA . ALA A 1 90 ? -6.010 1.338 -8.637 1.00 93.06 90 ALA A CA 1
ATOM 662 C C . ALA A 1 90 ? -6.056 0.140 -9.597 1.00 93.06 90 ALA A C 1
ATOM 664 O O . ALA A 1 90 ? -5.235 0.059 -10.512 1.00 93.06 90 ALA A O 1
ATOM 665 N N . GLY A 1 91 ? -7.016 -0.765 -9.399 1.00 89.81 91 GLY A N 1
ATOM 666 C CA . GLY A 1 91 ? -7.354 -1.788 -10.390 1.00 89.81 91 GLY A CA 1
ATOM 667 C C . GLY A 1 91 ? -7.988 -1.176 -11.646 1.00 89.81 91 GLY A C 1
ATOM 668 O O . GLY A 1 91 ? -8.413 -0.020 -11.630 1.00 89.81 91 GLY A O 1
ATOM 669 N N . GLU A 1 92 ? -8.074 -1.954 -12.728 1.00 82.06 92 GLU A N 1
ATOM 670 C CA . GLU A 1 92 ? -8.531 -1.476 -14.047 1.00 82.06 92 GLU A CA 1
ATOM 671 C C . GLU A 1 92 ? -9.949 -0.878 -14.021 1.00 82.06 92 GLU A C 1
ATOM 673 O O . GLU A 1 92 ? -10.187 0.164 -14.631 1.00 82.06 92 GLU A O 1
ATOM 678 N N . ASP A 1 93 ? -10.853 -1.471 -13.235 1.00 81.94 93 ASP A N 1
ATOM 679 C CA . ASP A 1 93 ? -12.251 -1.033 -13.093 1.00 81.94 93 ASP A CA 1
ATOM 680 C C . ASP A 1 93 ? -12.493 -0.113 -11.881 1.00 81.94 93 ASP A C 1
ATOM 682 O O . ASP A 1 93 ? -13.632 0.204 -11.530 1.00 81.94 93 ASP A O 1
ATOM 686 N N . SER A 1 94 ? -11.430 0.318 -11.202 1.00 89.75 94 SER A N 1
ATOM 687 C CA . SER A 1 94 ? -11.545 1.165 -10.016 1.00 89.75 94 SER A CA 1
ATOM 688 C C . SER A 1 94 ? -11.991 2.582 -10.369 1.00 89.75 94 SER A C 1
ATOM 690 O O . SER A 1 94 ? -11.542 3.178 -11.347 1.00 89.75 94 SER A O 1
ATOM 692 N N . VAL A 1 95 ? -12.775 3.208 -9.489 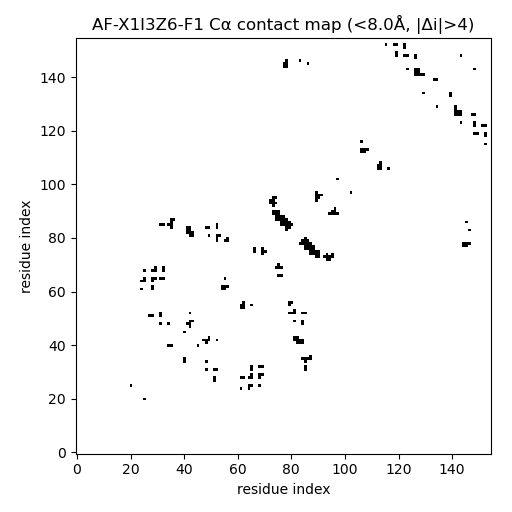1.00 86.88 95 VAL A N 1
ATOM 693 C CA . VAL A 1 95 ? -13.061 4.654 -9.578 1.00 86.88 95 VAL A CA 1
ATOM 694 C C . VAL A 1 95 ? -11.800 5.514 -9.426 1.00 86.88 95 VAL A C 1
ATOM 696 O O . VAL A 1 95 ? -11.792 6.677 -9.825 1.00 86.88 95 VAL A O 1
ATOM 699 N N . PHE A 1 96 ? -10.730 4.937 -8.873 1.00 87.69 96 PHE A N 1
ATOM 700 C CA . PHE A 1 96 ? -9.416 5.560 -8.736 1.00 87.69 96 PHE A CA 1
ATOM 701 C C . PHE A 1 96 ? -8.499 5.290 -9.939 1.00 87.69 96 PHE A C 1
ATOM 703 O O . PHE A 1 96 ? -7.361 5.766 -9.950 1.00 87.69 96 PHE A O 1
ATOM 710 N N . ALA A 1 97 ? -8.962 4.540 -10.949 1.00 85.94 97 ALA A N 1
ATOM 711 C CA . ALA A 1 97 ? -8.170 4.204 -12.124 1.00 85.94 97 ALA A CA 1
ATOM 712 C C . ALA A 1 97 ? -7.717 5.473 -12.855 1.00 85.94 97 ALA A C 1
ATOM 714 O O . ALA A 1 97 ? -8.513 6.335 -13.245 1.00 85.94 97 ALA A O 1
ATOM 715 N N . VAL A 1 98 ? -6.406 5.589 -13.064 1.00 77.69 98 VAL A N 1
ATOM 716 C CA . VAL A 1 98 ? -5.837 6.710 -13.807 1.00 77.69 98 VAL A CA 1
ATOM 717 C C . VAL A 1 98 ? -5.967 6.418 -15.293 1.00 77.69 98 VAL A C 1
ATOM 719 O O . VAL A 1 98 ? -5.344 5.499 -15.820 1.0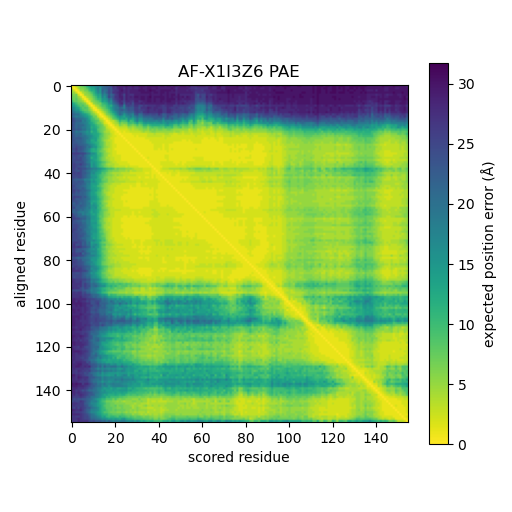0 77.69 98 VAL A O 1
ATOM 722 N N . ARG A 1 99 ? -6.740 7.241 -16.002 1.00 81.56 99 ARG A N 1
ATOM 723 C CA . ARG A 1 99 ? -6.800 7.154 -17.462 1.00 81.56 99 ARG A CA 1
ATOM 724 C C . ARG A 1 99 ? -5.477 7.608 -18.069 1.00 81.56 99 ARG A C 1
ATOM 726 O O . ARG A 1 99 ? -4.908 8.620 -17.655 1.00 81.56 99 ARG A O 1
ATOM 733 N N . MET A 1 100 ? -5.039 6.923 -19.124 1.00 74.69 100 MET A N 1
ATOM 734 C CA . MET A 1 100 ? -3.761 7.202 -19.796 1.00 74.69 100 MET A CA 1
ATOM 735 C C . MET A 1 100 ? -3.617 8.669 -20.247 1.00 74.69 100 MET A C 1
ATOM 737 O O . MET A 1 100 ? -2.534 9.244 -20.192 1.00 74.69 100 MET A O 1
ATOM 741 N N . GLY A 1 101 ? -4.723 9.321 -20.625 1.00 75.06 101 GLY A N 1
ATOM 742 C CA . GLY A 1 101 ? -4.727 10.746 -20.973 1.00 75.06 101 GLY A CA 1
ATOM 743 C C . GLY A 1 101 ? -4.467 11.688 -19.788 1.00 75.06 101 GLY A C 1
ATOM 744 O O . GLY A 1 101 ? -3.799 12.706 -19.960 1.00 75.06 101 GLY A O 1
ATOM 745 N N . ASP A 1 102 ? -4.961 11.365 -18.589 1.00 77.00 102 ASP A N 1
ATOM 746 C CA . ASP A 1 102 ? -4.688 12.139 -17.365 1.00 77.00 102 ASP A CA 1
ATOM 747 C C . ASP A 1 102 ? -3.246 11.957 -16.907 1.00 77.00 102 ASP A C 1
ATOM 749 O O . ASP A 1 102 ? -2.572 12.912 -16.517 1.00 77.00 102 ASP A O 1
ATOM 753 N N . TYR A 1 103 ? -2.767 10.723 -17.009 1.00 72.88 103 TYR A N 1
ATOM 754 C CA . TYR A 1 103 ? -1.391 10.363 -16.735 1.00 72.88 103 TYR A CA 1
ATOM 755 C C . TYR A 1 103 ? -0.407 11.117 -17.632 1.00 72.88 103 TYR A C 1
ATOM 757 O O . TYR A 1 103 ? 0.473 11.798 -17.114 1.00 72.88 103 TYR A O 1
ATOM 765 N N . ALA A 1 104 ? -0.596 11.083 -18.956 1.00 73.56 104 ALA A N 1
ATOM 766 C CA . ALA A 1 104 ? 0.292 11.754 -19.905 1.00 73.56 104 ALA A CA 1
ATOM 767 C C . ALA A 1 104 ? 0.362 13.270 -19.663 1.00 73.56 104 ALA A C 1
ATOM 769 O O . ALA A 1 104 ? 1.432 13.865 -19.764 1.00 73.56 104 ALA A O 1
ATOM 770 N N . ARG A 1 105 ? -0.758 13.900 -19.279 1.00 77.75 105 ARG A N 1
ATOM 771 C CA . ARG A 1 105 ? -0.787 15.324 -18.909 1.00 77.75 105 ARG A CA 1
ATOM 772 C C . ARG A 1 105 ? 0.031 15.623 -17.654 1.00 77.75 105 ARG A C 1
ATOM 774 O O . ARG A 1 105 ? 0.794 16.584 -17.666 1.00 77.75 105 ARG A O 1
ATOM 781 N N . ARG A 1 106 ? -0.105 14.816 -16.594 1.00 71.69 106 ARG A N 1
ATOM 782 C CA . ARG A 1 106 ? 0.669 14.985 -15.347 1.00 71.69 106 ARG A CA 1
ATOM 783 C C . ARG A 1 106 ? 2.150 14.684 -15.546 1.00 71.69 106 ARG A C 1
ATOM 785 O O . ARG A 1 106 ? 2.994 15.456 -15.120 1.00 71.69 106 ARG A O 1
ATOM 792 N N . ALA A 1 107 ? 2.469 13.601 -16.245 1.00 69.25 107 ALA A N 1
ATOM 793 C CA . ALA A 1 107 ? 3.847 13.247 -16.548 1.00 69.25 107 ALA A CA 1
ATOM 794 C C . ALA A 1 107 ? 4.518 14.275 -17.472 1.00 69.25 107 ALA A C 1
ATOM 796 O O . ALA A 1 107 ? 5.734 14.330 -17.507 1.00 69.25 107 ALA A O 1
ATOM 797 N N . ALA A 1 108 ? 3.767 15.093 -18.218 1.00 68.75 108 ALA A N 1
ATOM 798 C CA . ALA A 1 108 ? 4.324 16.126 -19.090 1.00 68.75 108 ALA A CA 1
ATOM 799 C C . ALA A 1 108 ? 4.442 17.517 -18.440 1.00 68.75 108 ALA A C 1
ATOM 801 O O . ALA A 1 108 ? 5.127 18.375 -19.002 1.00 68.75 108 ALA A O 1
ATOM 802 N N . SER A 1 109 ? 3.783 17.764 -17.300 1.00 71.75 109 SER A N 1
ATOM 803 C CA . SER A 1 109 ? 3.603 19.124 -16.771 1.00 71.75 109 SER A CA 1
ATOM 804 C C . SER A 1 109 ? 4.848 19.733 -16.128 1.00 71.75 109 SER A C 1
ATOM 806 O O . SER A 1 109 ? 5.002 20.950 -16.181 1.00 71.75 109 SER A O 1
ATOM 808 N N . ASP A 1 110 ? 5.750 18.920 -15.574 1.00 79.81 110 ASP A N 1
ATOM 809 C CA . ASP A 1 110 ? 6.991 19.381 -14.940 1.00 79.81 110 ASP A CA 1
ATOM 810 C C . ASP A 1 110 ? 8.184 18.533 -15.400 1.00 79.81 110 ASP A C 1
ATOM 812 O O . ASP A 1 110 ? 8.067 17.321 -15.549 1.00 79.81 110 ASP A O 1
ATOM 816 N N . SER A 1 111 ? 9.335 19.146 -15.694 1.00 79.19 111 SER A N 1
ATOM 817 C CA . SER A 1 111 ? 10.517 18.414 -16.184 1.00 79.19 111 SER A CA 1
ATOM 818 C C . SER A 1 111 ? 11.090 17.420 -15.170 1.00 79.19 111 SER A C 1
ATOM 820 O O . SER A 1 111 ? 11.556 16.357 -15.579 1.00 79.19 111 SER A O 1
ATOM 822 N N . GLY A 1 112 ? 11.049 17.746 -13.876 1.00 82.38 112 GLY A N 1
ATOM 823 C CA . GLY A 1 112 ? 11.477 16.849 -12.805 1.00 82.38 112 GLY A CA 1
ATOM 824 C C . GLY A 1 112 ? 10.537 15.655 -12.676 1.00 82.38 112 GLY A C 1
ATOM 825 O O . GLY A 1 112 ? 11.003 14.517 -12.624 1.00 82.38 112 GLY A O 1
ATOM 826 N N . ASP A 1 113 ? 9.227 15.897 -12.748 1.00 79.38 113 ASP A N 1
ATOM 827 C CA . ASP A 1 113 ? 8.228 14.826 -12.705 1.00 79.38 113 ASP A CA 1
ATOM 828 C C . ASP A 1 113 ? 8.402 13.835 -13.865 1.00 79.38 113 ASP A C 1
ATOM 830 O O . ASP A 1 113 ? 8.426 12.628 -13.625 1.00 79.38 113 ASP A O 1
ATOM 834 N N . ARG A 1 114 ? 8.613 14.292 -15.114 1.00 82.69 114 ARG A N 1
ATOM 835 C CA . ARG A 1 114 ? 8.860 13.346 -16.235 1.00 82.69 114 ARG A CA 1
ATOM 836 C C . ARG A 1 114 ? 10.175 12.597 -16.100 1.00 82.69 114 ARG A C 1
ATOM 838 O O . ARG A 1 114 ? 10.240 11.445 -16.520 1.00 82.69 114 ARG A O 1
ATOM 845 N N . PHE A 1 115 ? 11.215 13.218 -15.543 1.00 86.69 115 PHE A N 1
ATOM 846 C CA . PHE A 1 115 ? 12.477 12.521 -15.307 1.00 86.69 115 PHE A CA 1
ATOM 847 C C . PHE A 1 115 ? 12.302 11.391 -14.287 1.00 86.69 115 PHE A C 1
ATOM 849 O O . PHE A 1 115 ? 12.636 10.246 -14.590 1.00 86.69 115 PHE A O 1
ATOM 856 N N . LEU A 1 116 ? 11.701 11.682 -13.127 1.00 86.38 116 LEU A N 1
ATOM 857 C CA . LEU A 1 116 ? 11.396 10.672 -12.104 1.00 86.38 116 LEU A CA 1
ATOM 858 C C . LEU A 1 116 ? 10.503 9.564 -12.659 1.00 86.38 116 LEU A C 1
ATOM 860 O O . LEU A 1 116 ? 10.686 8.387 -12.358 1.00 86.38 116 LEU A O 1
ATOM 864 N N . HIS A 1 117 ? 9.564 9.939 -13.517 1.00 84.81 117 HIS A N 1
ATOM 865 C CA . HIS A 1 117 ? 8.669 9.012 -14.171 1.00 84.81 117 HIS A CA 1
ATOM 866 C C . HIS A 1 117 ? 9.385 8.043 -15.123 1.00 84.81 117 HIS A C 1
ATOM 868 O O . HIS A 1 117 ? 9.150 6.833 -15.077 1.00 84.81 117 HIS A O 1
ATOM 874 N N . GLY A 1 118 ? 10.283 8.563 -15.963 1.00 87.44 118 GLY A N 1
ATOM 875 C CA . GLY A 1 118 ? 11.132 7.746 -16.826 1.00 87.44 118 GLY A CA 1
ATOM 876 C C . GLY A 1 118 ? 12.063 6.843 -16.020 1.00 87.44 118 GLY A C 1
ATOM 877 O O . GLY A 1 118 ? 12.206 5.666 -16.344 1.00 87.44 118 GLY A O 1
ATOM 878 N N . LEU A 1 119 ? 12.633 7.358 -14.927 1.00 91.50 119 LEU A N 1
ATOM 879 C CA . LEU A 1 119 ? 13.514 6.588 -14.052 1.00 91.50 119 LEU A CA 1
ATOM 880 C C . LEU A 1 119 ? 12.768 5.454 -13.337 1.00 91.50 119 LEU A C 1
ATOM 8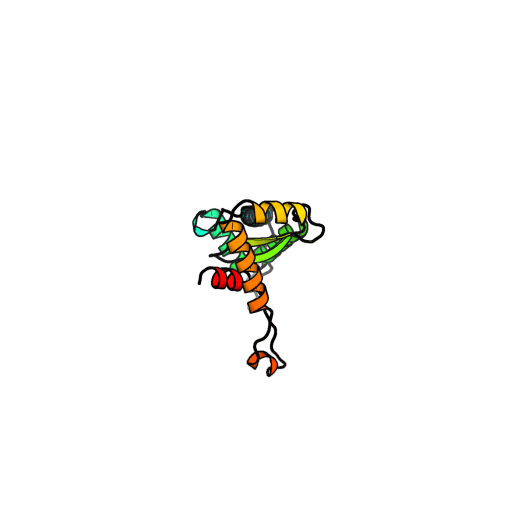82 O O . LEU A 1 119 ? 13.294 4.350 -13.247 1.00 91.50 119 LEU A O 1
ATOM 886 N N . ALA A 1 120 ? 11.524 5.680 -12.906 1.00 89.12 120 ALA A N 1
ATOM 887 C CA . ALA A 1 120 ? 10.686 4.633 -12.327 1.00 89.12 120 ALA A CA 1
ATOM 888 C C . ALA A 1 120 ? 10.370 3.511 -13.335 1.00 89.12 120 ALA A C 1
ATOM 890 O O . ALA A 1 120 ? 10.420 2.336 -12.974 1.00 89.12 120 ALA A O 1
ATOM 891 N N . HIS A 1 121 ? 10.108 3.843 -14.607 1.00 90.00 121 HIS A N 1
ATOM 892 C CA . HIS A 1 121 ? 9.931 2.833 -15.662 1.00 90.00 121 HIS A CA 1
ATOM 893 C C . HIS A 1 121 ? 11.215 2.060 -15.937 1.00 90.00 121 HIS A C 1
ATOM 895 O O . HIS A 1 121 ? 11.177 0.840 -16.081 1.00 90.00 121 HIS A O 1
ATOM 901 N N . LEU A 1 122 ? 12.348 2.762 -15.989 1.00 91.88 122 LEU A N 1
ATOM 902 C CA . LEU A 1 122 ? 13.647 2.132 -16.178 1.00 91.88 122 LEU A CA 1
ATOM 903 C C . LEU A 1 122 ? 13.974 1.190 -15.015 1.00 91.88 122 LEU A C 1
ATOM 905 O O . LEU A 1 122 ? 14.413 0.075 -15.261 1.00 91.88 122 LEU A O 1
ATOM 909 N N . ALA A 1 123 ? 13.703 1.603 -13.775 1.00 90.19 123 ALA A N 1
ATOM 910 C CA . ALA A 1 123 ? 13.862 0.771 -12.588 1.00 90.19 123 ALA A CA 1
ATOM 911 C C . ALA A 1 123 ? 12.985 -0.484 -12.662 1.00 90.19 123 ALA A C 1
ATOM 913 O O . ALA A 1 123 ? 13.477 -1.591 -12.470 1.00 90.19 123 ALA A O 1
ATOM 914 N N . ALA A 1 124 ? 11.697 -0.327 -12.983 1.00 89.94 124 ALA A N 1
ATOM 915 C CA . ALA A 1 124 ? 10.779 -1.454 -13.117 1.00 89.94 124 ALA A CA 1
ATOM 916 C C . ALA A 1 124 ? 11.242 -2.433 -14.207 1.00 89.94 124 ALA A C 1
ATOM 918 O O . ALA A 1 124 ? 11.267 -3.636 -13.968 1.00 89.94 124 ALA A O 1
ATOM 919 N N . ALA A 1 125 ? 11.675 -1.928 -15.367 1.00 89.31 125 ALA A N 1
ATOM 920 C CA . ALA A 1 125 ? 12.242 -2.756 -16.426 1.00 89.31 125 ALA A CA 1
ATOM 921 C C . ALA A 1 125 ? 13.532 -3.456 -15.966 1.00 89.31 125 ALA A C 1
ATOM 923 O O . ALA A 1 125 ? 13.652 -4.667 -16.112 1.00 89.31 125 ALA A O 1
ATOM 924 N N . ALA A 1 126 ? 14.467 -2.730 -15.354 1.00 88.62 126 ALA A N 1
ATOM 925 C CA . ALA A 1 126 ? 15.729 -3.285 -14.869 1.00 88.62 126 ALA A CA 1
ATOM 926 C C . ALA A 1 126 ? 15.530 -4.382 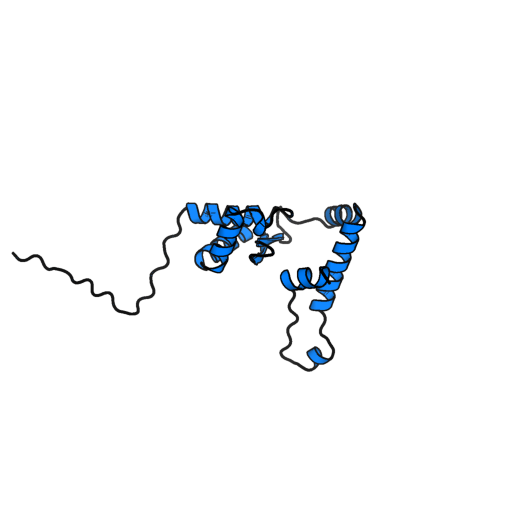-13.809 1.00 88.62 126 ALA A C 1
ATOM 928 O O . ALA A 1 126 ? 16.296 -5.337 -13.776 1.00 88.62 126 ALA A O 1
ATOM 929 N N . LEU A 1 127 ? 14.502 -4.262 -12.963 1.00 87.06 127 LEU A N 1
ATOM 930 C CA . LEU A 1 127 ? 14.152 -5.267 -11.953 1.00 87.06 127 LEU A CA 1
ATOM 931 C C . LEU A 1 127 ? 13.366 -6.456 -12.528 1.00 87.06 127 LEU A C 1
ATOM 933 O O . LEU A 1 127 ? 13.369 -7.533 -11.937 1.00 87.06 127 LEU A O 1
ATOM 937 N N . ALA A 1 128 ? 12.667 -6.262 -13.648 1.00 86.50 128 ALA A N 1
ATOM 938 C CA . ALA A 1 128 ? 11.885 -7.306 -14.306 1.00 86.50 128 ALA A CA 1
ATOM 939 C C . ALA A 1 128 ? 12.724 -8.173 -15.253 1.00 86.50 128 ALA A C 1
ATOM 941 O O . ALA A 1 128 ? 12.422 -9.354 -15.427 1.00 86.50 128 ALA A O 1
ATOM 942 N N . PHE A 1 129 ? 13.735 -7.587 -15.900 1.00 84.12 129 PHE A N 1
ATOM 943 C CA . PHE A 1 129 ? 14.544 -8.283 -16.894 1.00 84.12 129 PHE A CA 1
ATOM 944 C C . PHE A 1 129 ? 15.689 -9.067 -16.230 1.00 84.12 129 PHE A C 1
ATOM 946 O O . PHE A 1 129 ? 16.529 -8.461 -15.562 1.00 84.12 129 PHE A O 1
ATOM 953 N N . PRO A 1 130 ? 15.757 -10.398 -16.428 1.00 77.81 130 PRO A N 1
ATOM 954 C CA . PRO A 1 130 ? 16.802 -11.232 -15.844 1.00 77.81 130 PRO A CA 1
ATOM 955 C C . PRO A 1 130 ? 18.177 -10.871 -16.410 1.00 77.81 130 PRO A C 1
ATOM 957 O O . PRO A 1 130 ? 18.325 -10.596 -17.606 1.00 77.81 130 PRO A O 1
ATOM 960 N N . ARG A 1 131 ? 19.204 -10.911 -15.559 1.00 84.44 131 ARG A N 1
ATOM 961 C CA . ARG A 1 131 ? 20.603 -10.805 -15.988 1.00 84.44 131 ARG A CA 1
ATOM 962 C C . ARG A 1 131 ? 21.071 -12.142 -16.573 1.00 84.44 131 ARG A C 1
ATOM 964 O O . ARG A 1 131 ? 20.448 -13.169 -16.309 1.00 84.44 131 ARG A O 1
ATOM 971 N N . PRO A 1 132 ? 22.174 -12.177 -17.342 1.00 85.94 132 PRO A N 1
ATOM 972 C CA . PRO A 1 132 ? 22.682 -13.420 -17.924 1.00 85.94 132 PRO A CA 1
ATOM 973 C C . PRO A 1 132 ? 22.886 -14.552 -16.907 1.00 85.94 132 PRO A C 1
ATOM 975 O O . PRO A 1 132 ? 22.596 -15.703 -17.211 1.00 85.94 132 PRO A O 1
ATOM 978 N N . GLU A 1 133 ? 23.344 -14.229 -15.698 1.00 83.44 133 GLU A N 1
ATOM 979 C CA . GLU A 1 133 ? 23.491 -15.179 -14.593 1.00 83.44 133 GLU A CA 1
ATOM 980 C C . GLU A 1 133 ? 22.153 -15.712 -14.059 1.00 83.44 133 GLU A C 1
ATOM 982 O O . GLU A 1 133 ? 22.080 -16.870 -13.658 1.00 83.44 133 GLU A O 1
ATOM 987 N N . ASP A 1 134 ? 21.096 -14.900 -14.106 1.00 85.31 134 ASP A N 1
ATOM 988 C CA . ASP A 1 134 ? 19.758 -15.267 -13.642 1.00 85.31 134 ASP A CA 1
ATOM 989 C C . ASP A 1 134 ? 19.077 -16.232 -14.639 1.00 85.31 134 ASP A C 1
ATOM 991 O O . ASP A 1 134 ? 18.212 -17.012 -14.261 1.00 85.31 134 ASP A O 1
ATOM 995 N N . LEU A 1 135 ? 19.501 -16.236 -15.912 1.00 81.00 135 LEU A N 1
ATOM 996 C CA . LEU A 1 135 ? 19.014 -17.174 -16.938 1.00 81.00 135 LEU A CA 1
ATOM 997 C C . LEU A 1 135 ? 19.531 -18.605 -16.748 1.00 81.00 135 LEU A C 1
ATOM 999 O O . LEU A 1 135 ? 18.972 -19.534 -17.325 1.00 81.00 135 LEU A O 1
ATOM 1003 N N . ALA A 1 136 ? 20.623 -18.775 -16.002 1.00 86.25 136 ALA A N 1
ATOM 1004 C CA . ALA A 1 136 ? 21.179 -20.087 -15.686 1.00 86.25 136 ALA A CA 1
ATOM 1005 C C . ALA A 1 136 ? 20.508 -20.733 -14.459 1.00 86.25 136 ALA A C 1
ATOM 1007 O O . ALA A 1 136 ? 20.806 -21.885 -14.145 1.00 86.25 136 ALA A O 1
ATOM 1008 N N . ASP A 1 137 ? 19.637 -19.995 -13.764 1.00 85.88 137 ASP A N 1
ATOM 1009 C CA . ASP A 1 137 ? 18.880 -20.457 -12.605 1.00 85.88 137 ASP A CA 1
ATOM 1010 C C . ASP A 1 137 ? 17.408 -20.671 -12.988 1.00 85.88 137 ASP A C 1
ATOM 1012 O O . ASP A 1 137 ? 16.620 -19.728 -13.070 1.00 85.88 137 ASP A O 1
ATOM 1016 N N . ASP A 1 138 ? 17.021 -21.936 -13.175 1.00 82.75 138 ASP A N 1
ATOM 1017 C CA . ASP A 1 138 ? 15.642 -22.335 -13.492 1.00 82.75 138 ASP A CA 1
ATOM 1018 C C . ASP A 1 138 ? 14.629 -21.942 -12.392 1.00 82.75 138 ASP A C 1
ATOM 1020 O O . ASP A 1 138 ? 13.417 -21.960 -12.621 1.00 82.75 138 ASP A O 1
ATOM 1024 N N . GLY A 1 139 ? 15.102 -21.598 -11.188 1.00 85.25 139 GLY A N 1
ATOM 1025 C CA . GLY A 1 139 ? 14.289 -21.116 -10.073 1.00 85.25 139 GLY A CA 1
ATOM 1026 C C . GLY A 1 139 ? 14.143 -19.594 -10.006 1.00 85.25 139 GLY A C 1
ATOM 1027 O O . GLY A 1 139 ? 13.426 -19.098 -9.126 1.00 85.25 139 GLY A O 1
ATOM 1028 N N . TYR A 1 140 ? 14.799 -18.837 -10.892 1.00 82.94 140 TYR A N 1
ATOM 1029 C CA . TYR A 1 140 ? 14.768 -17.382 -10.842 1.00 82.94 140 TYR A CA 1
ATOM 1030 C C . TYR A 1 140 ? 13.376 -16.833 -11.173 1.00 82.94 140 TYR A C 1
ATOM 1032 O O . TYR A 1 140 ? 12.791 -17.089 -12.225 1.00 82.94 140 TYR A O 1
ATOM 1040 N N . VAL A 1 141 ? 12.861 -15.993 -10.275 1.00 81.69 141 VAL A N 1
ATOM 1041 C CA . VAL A 1 141 ? 11.635 -15.224 -10.485 1.00 81.69 141 VAL A CA 1
ATOM 1042 C C . VAL A 1 141 ? 11.965 -13.755 -10.272 1.00 81.69 141 VAL A C 1
ATOM 1044 O O . VAL A 1 141 ? 12.216 -13.332 -9.140 1.00 81.69 141 VAL A O 1
ATOM 1047 N N . GLY A 1 142 ? 11.936 -12.974 -11.354 1.00 80.06 142 GLY A N 1
ATOM 1048 C CA . GLY A 1 142 ? 12.050 -11.519 -11.289 1.00 80.06 142 GLY A CA 1
ATOM 1049 C C . GLY A 1 142 ? 10.926 -10.945 -10.426 1.00 80.06 142 GLY A C 1
ATOM 1050 O O . GLY A 1 142 ? 9.747 -11.221 -10.658 1.00 80.06 142 GLY A O 1
ATOM 1051 N N . ARG A 1 143 ? 11.281 -10.178 -9.391 1.00 84.75 143 ARG A N 1
ATOM 1052 C CA . ARG A 1 143 ? 10.318 -9.560 -8.471 1.00 84.75 143 ARG A CA 1
ATOM 1053 C C . ARG A 1 143 ? 10.475 -8.052 -8.495 1.00 84.75 143 ARG A C 1
ATOM 1055 O O . ARG A 1 143 ? 11.548 -7.527 -8.219 1.00 84.75 143 ARG A O 1
ATOM 1062 N N . ILE A 1 144 ? 9.367 -7.368 -8.747 1.00 89.12 144 ILE A N 1
ATOM 1063 C CA . ILE A 1 144 ? 9.280 -5.913 -8.670 1.00 89.12 144 ILE A CA 1
ATOM 1064 C C . ILE A 1 144 ? 8.587 -5.564 -7.354 1.00 89.12 144 ILE A C 1
ATOM 1066 O O . ILE A 1 144 ? 7.496 -6.057 -7.075 1.00 89.12 144 ILE A O 1
ATOM 1070 N N . THR A 1 145 ? 9.222 -4.724 -6.541 1.00 90.44 145 THR A N 1
ATOM 1071 C CA . THR A 1 145 ? 8.665 -4.228 -5.275 1.00 90.44 145 THR A CA 1
ATOM 1072 C C . THR A 1 145 ? 8.726 -2.707 -5.241 1.00 90.44 145 THR A C 1
ATOM 1074 O O . THR A 1 145 ? 9.592 -2.104 -5.881 1.00 90.44 145 THR A O 1
ATOM 1077 N N . VAL A 1 146 ? 7.825 -2.077 -4.480 1.00 91.31 146 VAL A N 1
ATOM 1078 C CA . VAL A 1 146 ? 7.818 -0.613 -4.313 1.00 91.31 146 VAL A CA 1
ATOM 1079 C C . VAL A 1 146 ? 9.151 -0.148 -3.720 1.00 91.31 146 VAL A C 1
ATOM 1081 O O . VAL A 1 146 ? 9.774 0.764 -4.261 1.00 91.31 146 VAL A O 1
ATOM 1084 N N . HIS A 1 147 ? 9.652 -0.840 -2.696 1.00 90.56 147 HIS A N 1
ATOM 1085 C CA . HIS A 1 147 ? 10.976 -0.606 -2.129 1.00 90.56 147 HIS A CA 1
ATOM 1086 C C . HIS A 1 147 ? 12.104 -0.713 -3.167 1.00 90.56 147 HIS A C 1
ATOM 1088 O O . HIS A 1 147 ? 12.998 0.130 -3.178 1.00 90.56 147 HIS A O 1
ATOM 1094 N N . GLY A 1 148 ? 12.087 -1.730 -4.038 1.00 89.25 148 GLY A N 1
ATOM 1095 C CA . GLY A 1 148 ? 13.115 -1.913 -5.068 1.00 89.25 148 GLY A CA 1
ATOM 1096 C C . GLY A 1 148 ? 13.168 -0.742 -6.050 1.00 89.25 148 GLY A C 1
ATOM 1097 O O . GLY A 1 148 ? 14.247 -0.231 -6.349 1.00 89.25 148 GLY A O 1
ATOM 1098 N N . VAL A 1 149 ? 12.000 -0.267 -6.489 1.00 90.94 149 VAL A N 1
ATOM 1099 C CA . VAL A 1 149 ? 11.892 0.895 -7.381 1.00 90.94 149 VAL A CA 1
ATOM 1100 C C . VAL A 1 149 ? 12.310 2.191 -6.668 1.00 90.94 149 VAL A C 1
ATOM 1102 O O . VAL A 1 149 ? 13.107 2.944 -7.226 1.00 90.94 149 VAL A O 1
ATOM 1105 N N . ASP A 1 150 ? 11.853 2.446 -5.431 1.00 89.31 150 ASP A N 1
ATOM 1106 C CA . ASP A 1 150 ? 12.268 3.633 -4.648 1.00 89.31 150 ASP A CA 1
ATOM 1107 C C . ASP A 1 150 ? 13.782 3.651 -4.398 1.00 89.31 150 ASP A C 1
ATOM 1109 O O . ASP A 1 150 ? 14.417 4.701 -4.497 1.00 89.31 150 ASP A O 1
ATOM 1113 N N . ALA A 1 151 ? 14.379 2.495 -4.096 1.00 89.69 151 ALA A N 1
ATOM 1114 C CA . ALA A 1 151 ? 15.815 2.381 -3.877 1.00 89.69 151 ALA A CA 1
ATOM 1115 C C . ALA A 1 151 ? 16.621 2.675 -5.150 1.00 89.69 151 ALA A C 1
ATOM 1117 O O . ALA A 1 151 ? 17.660 3.323 -5.057 1.00 89.69 151 ALA A O 1
ATOM 1118 N N . PHE A 1 152 ? 16.146 2.237 -6.319 1.00 88.75 152 PHE A N 1
ATOM 1119 C CA . PHE A 1 152 ? 16.801 2.496 -7.604 1.00 88.75 152 PHE A CA 1
ATOM 1120 C C . PHE A 1 152 ? 16.767 3.983 -7.978 1.00 88.75 152 PHE A C 1
ATOM 1122 O O . PHE A 1 152 ? 17.778 4.545 -8.378 1.00 88.75 152 PHE A O 1
ATOM 1129 N N . VAL A 1 153 ? 15.615 4.640 -7.809 1.00 88.06 153 VAL A N 1
ATOM 1130 C CA . VAL A 1 153 ? 15.408 6.052 -8.189 1.00 88.06 153 VAL A CA 1
ATOM 1131 C C . VAL A 1 153 ? 16.287 7.029 -7.389 1.00 88.06 153 VAL A C 1
ATOM 1133 O O . VAL A 1 153 ? 16.500 8.159 -7.819 1.00 88.06 153 VAL A O 1
ATOM 1136 N N . ARG A 1 154 ? 16.779 6.620 -6.215 1.00 86.12 154 ARG A N 1
ATOM 1137 C CA . ARG A 1 154 ? 17.558 7.466 -5.293 1.00 86.12 154 ARG A CA 1
ATOM 1138 C C . ARG A 1 154 ? 19.076 7.343 -5.430 1.00 86.12 154 ARG A C 1
ATOM 1140 O O . ARG A 1 154 ? 19.774 8.025 -4.677 1.00 86.12 154 ARG A O 1
ATOM 1147 N N . GLN A 1 155 ? 19.563 6.453 -6.289 1.00 79.69 155 GLN A N 1
ATOM 1148 C CA . GLN A 1 155 ? 20.992 6.303 -6.592 1.00 79.69 155 GLN A CA 1
ATOM 1149 C C . GLN A 1 155 ? 21.452 7.401 -7.549 1.00 79.69 155 GLN A C 1
ATOM 1151 O O . GLN A 1 155 ? 22.597 7.868 -7.363 1.00 79.69 155 GLN A O 1
#

Radius of gyration: 22.19 Å; Cα contacts (8 Å, |Δi|>4): 154; chains: 1; bounding box: 48×47×71 Å

Solvent-accessible surface area (backbone atoms only — not comparable to full-atom values): 9301 Å² total; per-residue (Å²): 138,82,81,82,79,81,76,80,75,75,67,95,77,71,76,78,75,79,79,83,88,48,75,65,58,56,53,51,26,47,46,47,51,56,48,33,73,35,92,88,60,43,23,90,80,32,69,69,54,38,49,48,51,50,45,39,73,76,32,70,68,54,31,54,48,28,51,51,50,33,45,76,60,31,31,44,83,70,43,78,39,78,80,69,22,44,39,64,44,53,35,92,88,18,90,67,38,78,51,70,73,60,47,54,52,58,43,65,71,39,75,66,52,32,49,54,50,52,43,46,51,50,34,48,49,62,42,54,52,76,51,81,74,46,73,76,39,93,82,63,71,71,65,82,46,64,66,59,33,57,58,54,70,72,111

Foldseek 3Di:
DDPDDPPPPDDPPDPDDPDDDDPVLLVLLLVLVVQLVPQPDACVVPVSLLVSLVCLVVPVVSVVSSCVNCVVQQKDFQDRDNGRRTHIDHHPPGPPHDDPVNVVCQCPPDPVSVVLVVLLVVQQVVQQDDDPVLVVDPPDDRDDGPVSSVVSSVD

Secondary structure (DSSP, 8-state):
-----------TTPPPPPPPP-HHHHHHHHHHHHHHT-TT--GGG-HHHHHHHHHHHH-HHHHHHHHHHHHHTTEEEEEEETTTEEEEEE-TT-TTPPPHHHHHHHHHH-HHHHHHHHHHHHHHHHHHSPPTTGGG-TT------HHHHHHHHT-

Nearest PDB structures (foldseek):
  9jpj-assembly1_L  TM=2.648E-01  e=3.923E+00  Achromobacter denitrificans NBRC 15125
  8rkv-assembly1_R  TM=2.347E-01  e=8.419E+00  Scytonema hofmannii

Sequence (155 aa):
MITDRQDDTREPGEPDAPAPIVPGDVADAARLVGFGLQPKLVPARDVEYAELVRRHRDDPAFARLADAVAAGLGLVVLEVSPRAGMAVAAGEDSVFAVRMGDYARRAASDSGDRFLHGLAHLAAAALAFPRPEDLADDGYVGRITVHGVDAFVRQ